Protein AF-A0A956N4V5-F1 (afdb_monomer_lite)

pLDDT: mean 90.21, std 7.11, range [65.0, 98.06]

Sequence (86 aa):
MADVTRRIGLSLGADICWPIAFEEILGRLDLKIPVDGDTVQFAVERVSIEPFDLRSGPRYDVVIDRLTHWYHLSREWIKKSVAMDG

Structure (mmCIF, N/CA/C/O backbone):
data_AF-A0A956N4V5-F1
#
_entry.id   AF-A0A956N4V5-F1
#
loop_
_atom_site.group_PDB
_atom_site.id
_atom_site.type_symbol
_atom_site.label_atom_id
_atom_site.label_alt_id
_atom_site.label_comp_id
_atom_site.label_asym_id
_atom_site.label_entity_id
_atom_site.label_seq_id
_atom_site.pdbx_PDB_ins_code
_atom_site.Cartn_x
_atom_site.Cartn_y
_atom_site.Cartn_z
_atom_site.occupancy
_atom_site.B_iso_or_equiv
_atom_site.auth_seq_id
_atom_site.auth_comp_id
_atom_site.auth_asym_id
_atom_site.auth_atom_id
_atom_site.pdbx_PDB_model_num
ATOM 1 N N . MET A 1 1 ? -19.553 6.965 13.615 1.00 75.38 1 MET A N 1
ATOM 2 C CA . MET A 1 1 ? -18.655 5.810 13.720 1.00 75.38 1 MET A CA 1
ATOM 3 C C . MET A 1 1 ? -18.812 5.009 12.452 1.00 75.38 1 MET A C 1
ATOM 5 O O . MET A 1 1 ? -19.719 4.191 12.351 1.00 75.38 1 MET A O 1
ATOM 9 N N . ALA A 1 2 ? -18.026 5.376 11.448 1.00 90.38 2 ALA A N 1
ATOM 10 C CA . ALA A 1 2 ? -17.961 4.665 10.184 1.00 90.38 2 ALA A CA 1
ATOM 11 C C . ALA A 1 2 ? -16.783 3.683 10.207 1.00 90.38 2 ALA A C 1
ATOM 13 O O . ALA A 1 2 ? -15.783 3.913 10.891 1.00 90.38 2 ALA A O 1
ATOM 14 N N . ASP A 1 3 ? -16.907 2.602 9.442 1.00 95.06 3 ASP A N 1
ATOM 15 C CA . ASP A 1 3 ? -15.769 1.767 9.074 1.00 95.06 3 ASP A CA 1
ATOM 16 C C . ASP A 1 3 ? -15.115 2.381 7.831 1.00 95.06 3 ASP A C 1
ATOM 18 O O . ASP A 1 3 ? -15.737 2.476 6.770 1.00 95.06 3 ASP A O 1
ATOM 22 N N . VAL A 1 4 ? -13.869 2.837 7.970 1.00 97.12 4 VAL A N 1
ATOM 23 C CA . VAL A 1 4 ? -13.113 3.507 6.905 1.00 97.12 4 VAL A CA 1
ATOM 24 C C . VAL A 1 4 ? -11.948 2.624 6.484 1.00 97.12 4 VAL A C 1
ATOM 26 O O . VAL A 1 4 ? -11.077 2.303 7.289 1.00 97.12 4 VAL A O 1
ATOM 29 N N . THR A 1 5 ? -11.886 2.267 5.203 1.00 97.31 5 THR A N 1
ATOM 30 C CA . THR A 1 5 ? -10.747 1.527 4.646 1.00 97.31 5 THR A CA 1
ATOM 31 C C . THR A 1 5 ? -9.752 2.483 4.000 1.00 97.31 5 THR A C 1
ATOM 33 O O . THR A 1 5 ? -10.078 3.155 3.023 1.00 97.31 5 THR A O 1
ATOM 36 N N . ARG A 1 6 ? -8.521 2.505 4.514 1.00 96.69 6 ARG A N 1
ATOM 37 C CA . ARG A 1 6 ? -7.383 3.226 3.929 1.00 96.69 6 ARG A CA 1
ATOM 38 C C . ARG A 1 6 ? -6.573 2.298 3.033 1.00 96.69 6 ARG A C 1
ATOM 40 O O . ARG A 1 6 ? -6.342 1.140 3.379 1.00 96.69 6 ARG A O 1
ATOM 47 N N . ARG A 1 7 ? -6.150 2.790 1.872 1.00 97.44 7 ARG A N 1
ATOM 48 C CA . ARG A 1 7 ? -5.463 2.012 0.836 1.00 97.44 7 ARG A CA 1
ATOM 49 C C . ARG A 1 7 ? -3.968 2.310 0.819 1.00 97.44 7 ARG A C 1
ATOM 51 O O . ARG A 1 7 ? -3.563 3.454 0.617 1.00 97.44 7 ARG A O 1
ATOM 58 N N . ILE A 1 8 ? -3.160 1.264 0.964 1.00 97.25 8 ILE A N 1
ATOM 59 C CA . ILE A 1 8 ? -1.698 1.304 0.896 1.00 97.25 8 ILE A CA 1
ATOM 60 C C . ILE A 1 8 ? -1.242 0.688 -0.431 1.00 97.25 8 ILE A C 1
ATOM 62 O O . ILE A 1 8 ? -1.489 -0.488 -0.696 1.00 97.25 8 ILE A O 1
ATOM 66 N N . GLY A 1 9 ? -0.552 1.473 -1.257 1.00 95.69 9 GLY A N 1
ATOM 67 C CA . GLY A 1 9 ? 0.041 1.007 -2.510 1.00 95.69 9 GLY A CA 1
ATOM 68 C C . GLY A 1 9 ? 1.497 0.578 -2.333 1.00 95.69 9 GLY A C 1
ATOM 69 O O . GLY A 1 9 ? 2.309 1.330 -1.795 1.00 95.69 9 GLY A O 1
ATOM 70 N N . LEU A 1 10 ? 1.861 -0.607 -2.826 1.00 94.75 10 LEU A N 1
ATOM 71 C CA . LEU A 1 10 ? 3.234 -1.121 -2.803 1.00 94.75 10 LEU A CA 1
ATOM 72 C C . LEU A 1 10 ? 3.917 -0.948 -4.170 1.00 94.75 10 LEU A C 1
ATOM 74 O O . LEU A 1 10 ? 3.742 -1.759 -5.084 1.00 94.75 10 LEU A O 1
ATOM 78 N N . SER A 1 11 ? 4.728 0.104 -4.305 1.00 91.19 11 SER A N 1
ATOM 79 C CA . SER A 1 11 ? 5.554 0.401 -5.485 1.00 91.19 11 SER A CA 1
ATOM 80 C C . SER A 1 11 ? 6.987 -0.100 -5.255 1.00 91.19 11 SER A C 1
ATOM 82 O O . SER A 1 11 ? 7.922 0.655 -4.984 1.00 91.19 11 SER A O 1
ATOM 84 N N . LEU A 1 12 ? 7.162 -1.426 -5.302 1.00 90.00 12 LEU A N 1
ATOM 85 C CA . LEU A 1 12 ? 8.405 -2.105 -4.884 1.00 90.00 12 LEU A CA 1
ATOM 86 C C . LEU A 1 12 ? 9.247 -2.654 -6.050 1.00 90.00 12 LEU A C 1
ATOM 88 O O . LEU A 1 12 ? 10.058 -3.562 -5.888 1.00 90.00 12 LEU A O 1
ATOM 92 N N . GLY A 1 13 ? 9.076 -2.098 -7.248 1.00 84.88 13 GLY A N 1
ATOM 93 C CA . GLY A 1 13 ? 9.855 -2.489 -8.421 1.00 84.88 13 GLY A CA 1
ATOM 94 C C . GLY A 1 13 ? 9.628 -3.945 -8.841 1.00 84.88 13 GLY A C 1
ATOM 95 O O . GLY A 1 13 ? 8.485 -4.385 -8.955 1.00 84.88 13 GLY A O 1
ATOM 96 N N . ALA A 1 14 ? 10.715 -4.689 -9.065 1.00 85.38 14 ALA A N 1
ATOM 97 C CA . ALA A 1 14 ? 10.687 -6.103 -9.456 1.00 85.38 14 ALA A CA 1
ATOM 98 C C . ALA A 1 14 ? 10.641 -7.090 -8.267 1.00 85.38 14 ALA A C 1
ATOM 100 O O . ALA A 1 14 ? 10.612 -8.299 -8.485 1.00 85.38 14 ALA A O 1
ATOM 101 N N . ASP A 1 15 ? 10.623 -6.615 -7.015 1.00 86.88 15 ASP A N 1
ATOM 102 C CA . ASP A 1 15 ? 10.602 -7.503 -5.846 1.00 86.88 15 ASP A CA 1
ATOM 103 C C . ASP A 1 15 ? 9.284 -8.269 -5.743 1.00 86.88 15 ASP A C 1
ATOM 105 O O . ASP A 1 15 ? 8.213 -7.675 -5.818 1.00 86.88 15 ASP A O 1
ATOM 109 N N . ILE A 1 16 ? 9.336 -9.577 -5.505 1.00 88.00 16 ILE A N 1
ATOM 110 C CA . ILE A 1 16 ? 8.128 -10.404 -5.342 1.00 88.00 16 ILE A CA 1
ATOM 111 C C . ILE A 1 16 ? 7.842 -10.678 -3.863 1.00 88.00 16 ILE A C 1
ATOM 113 O O . ILE A 1 16 ? 6.696 -10.605 -3.434 1.00 88.00 16 ILE A O 1
ATOM 117 N N . CYS A 1 17 ? 8.879 -10.939 -3.066 1.00 94.38 17 CYS A N 1
ATOM 118 C CA . CYS A 1 17 ? 8.723 -11.349 -1.672 1.00 94.38 17 CYS A CA 1
ATOM 119 C C . CYS A 1 17 ? 8.187 -10.239 -0.758 1.00 94.38 17 CYS A C 1
ATOM 121 O O . CYS A 1 17 ? 7.386 -10.526 0.124 1.00 94.38 17 CYS A O 1
ATOM 123 N N . TRP A 1 18 ? 8.594 -8.984 -0.968 1.00 94.25 18 TRP A N 1
ATOM 124 C CA . TRP A 1 18 ? 8.186 -7.869 -0.109 1.00 94.25 18 TRP A CA 1
ATOM 125 C C . TRP A 1 18 ? 6.696 -7.528 -0.222 1.00 94.25 18 TRP A C 1
ATOM 127 O O . TRP A 1 18 ? 6.060 -7.423 0.825 1.00 94.25 18 TRP A O 1
ATOM 137 N N . PRO A 1 19 ? 6.102 -7.407 -1.431 1.00 95.12 19 PRO A N 1
ATOM 138 C CA . PRO A 1 19 ? 4.658 -7.228 -1.552 1.00 95.12 19 PRO A CA 1
ATOM 139 C C . PRO A 1 19 ? 3.854 -8.327 -0.869 1.00 95.12 19 PRO A C 1
ATOM 141 O O . PRO A 1 19 ? 3.013 -8.017 -0.034 1.00 95.12 19 PRO A O 1
ATOM 144 N N . ILE A 1 20 ? 4.201 -9.591 -1.128 1.00 96.12 20 ILE A N 1
ATOM 145 C CA . ILE A 1 20 ? 3.528 -10.743 -0.514 1.00 96.12 20 ILE A CA 1
ATOM 146 C C . ILE A 1 20 ? 3.648 -10.682 1.011 1.00 96.12 20 ILE A C 1
ATOM 148 O O . ILE A 1 20 ? 2.667 -10.876 1.716 1.00 96.12 20 ILE A O 1
ATOM 152 N N . ALA A 1 21 ? 4.838 -10.378 1.537 1.00 96.56 21 ALA A N 1
ATOM 153 C CA . ALA A 1 21 ? 5.041 -10.278 2.976 1.00 96.56 21 ALA A CA 1
ATOM 154 C C . ALA A 1 21 ? 4.158 -9.193 3.611 1.00 96.56 21 ALA A C 1
ATOM 156 O O . ALA A 1 21 ? 3.543 -9.448 4.642 1.00 96.56 21 ALA A O 1
ATOM 157 N N . PHE A 1 22 ? 4.072 -8.001 3.016 1.00 96.56 22 PHE A N 1
ATOM 158 C CA . PHE A 1 22 ? 3.234 -6.928 3.558 1.00 96.56 22 PHE A CA 1
ATOM 159 C C . PHE A 1 22 ? 1.737 -7.222 3.431 1.00 96.56 22 PHE A C 1
ATOM 161 O O . PHE A 1 22 ? 1.000 -6.956 4.381 1.00 96.56 22 PHE A O 1
ATOM 168 N N . GLU A 1 23 ? 1.306 -7.802 2.309 1.00 96.81 23 GLU A N 1
ATOM 169 C CA . GLU A 1 23 ? -0.074 -8.252 2.099 1.00 96.81 23 GLU A CA 1
ATOM 170 C C . GLU A 1 23 ? -0.479 -9.299 3.149 1.00 96.81 23 GLU A C 1
ATOM 172 O O . GLU A 1 23 ? -1.486 -9.129 3.835 1.00 96.81 23 GLU A O 1
ATOM 177 N N . GLU A 1 24 ? 0.357 -10.316 3.373 1.00 97.75 24 GLU A N 1
ATOM 178 C CA . GLU A 1 24 ? 0.114 -11.361 4.374 1.00 97.75 24 GLU A CA 1
ATOM 179 C C . GLU A 1 24 ? 0.154 -10.834 5.813 1.00 97.75 24 GLU A C 1
ATOM 181 O O . GLU A 1 24 ? -0.678 -11.218 6.637 1.00 97.75 24 GLU A O 1
ATOM 186 N N . ILE A 1 25 ? 1.106 -9.954 6.147 1.00 96.62 25 ILE A N 1
ATOM 187 C CA . ILE A 1 25 ? 1.202 -9.369 7.493 1.00 96.62 25 ILE A CA 1
ATOM 188 C C . ILE A 1 25 ? -0.066 -8.575 7.809 1.00 96.62 25 ILE A C 1
ATOM 190 O O . ILE A 1 25 ? -0.670 -8.797 8.858 1.00 96.62 25 ILE A O 1
ATOM 194 N N . LEU A 1 26 ? -0.490 -7.673 6.920 1.00 96.19 26 LEU A N 1
ATOM 195 C CA . LEU A 1 26 ? -1.681 -6.857 7.163 1.00 96.19 26 LEU A CA 1
ATOM 196 C C . LEU A 1 26 ? -2.964 -7.690 7.133 1.00 96.19 26 LEU A C 1
ATOM 198 O O . LEU A 1 26 ? -3.820 -7.490 7.994 1.00 96.19 26 LEU A O 1
ATOM 202 N N . GLY A 1 27 ? -3.066 -8.662 6.223 1.00 96.56 27 GLY A N 1
ATOM 203 C CA . GLY A 1 27 ? -4.199 -9.585 6.173 1.00 96.56 27 GLY A CA 1
ATOM 204 C C . GLY A 1 27 ? -4.344 -10.414 7.453 1.00 96.56 27 GLY A C 1
ATOM 205 O O . GLY A 1 27 ? -5.453 -10.608 7.939 1.00 96.56 27 GLY A O 1
ATOM 206 N N . ARG A 1 28 ? -3.229 -10.857 8.048 1.00 97.81 28 ARG A N 1
ATOM 207 C CA . ARG A 1 28 ? -3.232 -11.602 9.319 1.00 97.81 28 ARG A CA 1
ATOM 208 C C . ARG A 1 28 ? -3.531 -10.743 10.539 1.00 97.81 28 ARG A C 1
ATOM 210 O O . ARG A 1 28 ? -4.095 -11.254 11.502 1.00 97.81 28 ARG A O 1
ATOM 217 N N . LEU A 1 29 ? -3.094 -9.487 10.534 1.00 97.50 29 LEU A N 1
ATOM 218 C CA . LEU A 1 29 ? -3.317 -8.584 11.660 1.00 97.50 29 LEU A CA 1
ATOM 219 C C . LEU A 1 29 ? -4.779 -8.129 11.768 1.00 97.50 29 LEU A C 1
ATOM 221 O O . LEU A 1 29 ? -5.196 -7.828 12.882 1.00 97.50 29 LEU A O 1
ATOM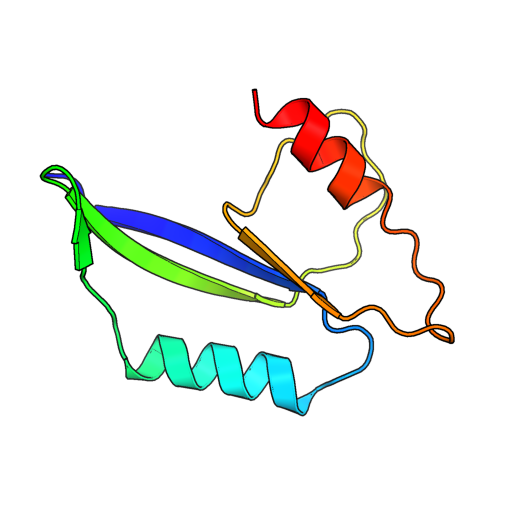 225 N N . ASP A 1 30 ? -5.522 -8.066 10.650 1.00 96.38 30 ASP A N 1
ATOM 226 C CA . ASP A 1 30 ? -6.935 -7.630 10.582 1.00 96.38 30 ASP A CA 1
ATOM 227 C C . ASP A 1 30 ? -7.203 -6.385 11.453 1.00 96.38 30 ASP A C 1
ATOM 229 O O . ASP A 1 30 ? -8.057 -6.363 12.344 1.00 96.38 30 ASP A O 1
ATOM 233 N N . LEU A 1 31 ? -6.370 -5.355 11.263 1.00 96.50 31 LEU A N 1
ATOM 234 C CA . LEU A 1 31 ? -6.345 -4.188 12.143 1.00 96.50 31 LEU A CA 1
ATOM 235 C C . LEU A 1 31 ? -7.655 -3.398 12.056 1.00 96.50 31 LEU A C 1
ATOM 237 O O . LEU A 1 31 ? -8.082 -2.994 10.975 1.00 96.50 31 LEU A O 1
ATOM 241 N N . LYS A 1 32 ? -8.224 -3.098 13.226 1.00 97.12 32 LYS A N 1
ATOM 242 C CA . LYS A 1 32 ? -9.396 -2.232 13.413 1.00 97.12 32 LYS A CA 1
ATOM 243 C C . LYS A 1 32 ? -9.042 -1.158 14.430 1.00 97.12 32 LYS A C 1
ATOM 245 O O . LYS A 1 32 ? -9.166 -1.367 15.635 1.00 97.12 32 LYS A O 1
ATOM 250 N N . ILE A 1 33 ? -8.502 -0.047 13.940 1.00 97.12 33 ILE A N 1
ATOM 251 C CA . ILE A 1 33 ? -7.898 0.988 14.782 1.00 97.12 33 ILE A CA 1
ATOM 252 C C . ILE A 1 33 ? -8.907 2.121 14.999 1.00 97.12 33 ILE A C 1
ATOM 254 O O . ILE A 1 33 ? -9.331 2.729 14.017 1.00 97.12 33 ILE A O 1
ATOM 258 N N . PRO A 1 34 ? -9.287 2.445 16.247 1.00 97.38 34 PRO A N 1
ATOM 259 C CA . PRO A 1 34 ? -10.145 3.592 16.512 1.00 97.38 34 PRO A CA 1
ATOM 260 C C . PRO A 1 34 ? -9.369 4.900 16.295 1.00 97.38 34 PRO A C 1
ATOM 262 O O . PRO A 1 34 ? -8.338 5.122 16.931 1.00 97.38 34 PRO A O 1
ATOM 265 N N . VAL A 1 35 ? -9.870 5.771 15.417 1.00 96.56 35 VAL A N 1
ATOM 266 C CA . VAL A 1 35 ? -9.285 7.087 15.105 1.00 96.56 35 VAL A CA 1
ATOM 267 C C . VAL A 1 35 ? -10.416 8.099 14.953 1.00 96.56 35 VAL A C 1
ATOM 269 O O . VAL A 1 35 ? -11.314 7.889 14.147 1.00 96.56 35 VAL A O 1
ATOM 272 N N . ASP A 1 36 ? -10.399 9.173 15.747 1.00 94.88 36 ASP A N 1
ATOM 273 C CA . ASP A 1 36 ? -11.352 10.298 15.673 1.00 94.88 36 ASP A CA 1
ATOM 274 C C . ASP A 1 36 ? -12.845 9.906 15.611 1.00 94.88 36 ASP A C 1
ATOM 276 O O . ASP A 1 36 ? -13.675 10.587 15.014 1.00 94.88 36 ASP A O 1
ATOM 280 N N . GLY A 1 37 ? -13.211 8.804 16.276 1.00 95.25 37 GLY A 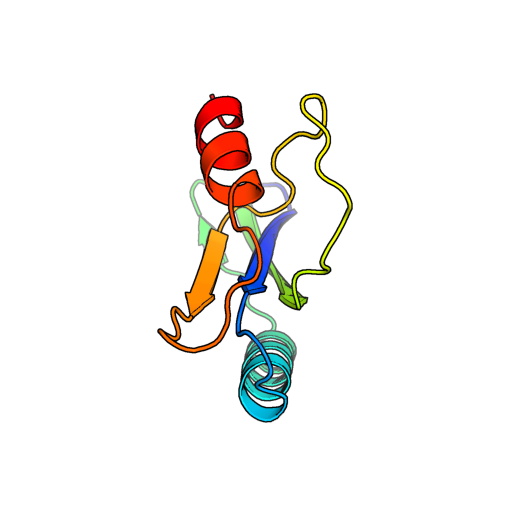N 1
ATOM 281 C CA . GLY A 1 37 ? -14.589 8.303 16.325 1.00 95.25 37 GLY A CA 1
ATOM 282 C C . GLY A 1 37 ? -14.982 7.369 15.176 1.00 95.25 37 GLY A C 1
ATOM 283 O O . GLY A 1 37 ? -16.121 6.893 15.166 1.00 95.25 37 GLY A O 1
ATOM 284 N N . ASP A 1 38 ? -14.056 7.063 14.269 1.00 96.62 38 ASP A N 1
ATOM 285 C CA . ASP A 1 38 ? -14.174 6.042 13.229 1.00 96.62 38 ASP A CA 1
ATOM 286 C C . ASP A 1 38 ? -13.319 4.811 13.547 1.00 96.62 38 ASP A C 1
ATOM 288 O O . ASP A 1 38 ? -12.414 4.846 14.384 1.00 96.62 38 ASP A O 1
ATOM 292 N N . THR A 1 39 ? -13.620 3.701 12.872 1.00 98.06 39 THR A N 1
ATOM 293 C CA . THR A 1 39 ? -12.776 2.503 12.879 1.00 98.06 39 THR A CA 1
ATOM 294 C C . THR A 1 39 ? -12.040 2.423 11.551 1.00 98.06 39 THR A C 1
ATOM 296 O O . THR A 1 39 ? -12.646 2.242 10.498 1.00 98.06 39 THR A O 1
ATOM 299 N N . VAL A 1 40 ? -10.720 2.566 11.595 1.00 97.56 40 VAL A N 1
ATOM 300 C CA . VAL A 1 40 ? -9.856 2.527 10.418 1.00 97.56 40 VAL A CA 1
ATOM 301 C C . VAL A 1 40 ? -9.325 1.115 10.205 1.00 97.56 40 VAL A C 1
ATOM 303 O O . VAL A 1 40 ? -8.756 0.501 11.109 1.00 97.56 40 VAL A O 1
ATOM 306 N N . GLN A 1 41 ? -9.495 0.629 8.981 1.00 97.75 41 GLN A N 1
ATOM 307 C CA . GLN A 1 41 ? -8.965 -0.632 8.472 1.00 97.75 41 GLN A CA 1
ATOM 308 C C . GLN A 1 41 ? -8.076 -0.363 7.257 1.00 97.75 41 GLN A C 1
ATOM 310 O O . GLN A 1 41 ? -8.114 0.726 6.677 1.00 97.75 41 GLN A O 1
ATOM 315 N N . PHE A 1 42 ? -7.296 -1.359 6.840 1.00 97.69 42 PHE A N 1
ATOM 316 C CA . PHE A 1 42 ? -6.333 -1.198 5.753 1.00 97.69 42 PHE A CA 1
ATOM 317 C C . PHE A 1 42 ? -6.550 -2.218 4.642 1.00 97.69 42 PHE A C 1
ATOM 319 O O . PHE A 1 42 ? -6.682 -3.411 4.897 1.00 97.69 42 PHE A O 1
ATOM 326 N N . ALA A 1 43 ? -6.515 -1.736 3.404 1.00 97.38 43 ALA A N 1
ATOM 327 C CA . ALA A 1 43 ? -6.329 -2.557 2.218 1.00 97.38 43 ALA A CA 1
ATOM 328 C C . ALA A 1 43 ? -4.933 -2.279 1.659 1.00 97.38 43 ALA A C 1
ATOM 330 O O . ALA A 1 43 ? -4.530 -1.124 1.527 1.00 97.38 43 ALA A O 1
ATOM 331 N N . VAL A 1 44 ? -4.193 -3.331 1.333 1.00 97.69 44 VAL A N 1
ATOM 332 C CA . VAL A 1 44 ? -2.835 -3.237 0.796 1.00 97.69 44 VAL A CA 1
ATOM 333 C C . VAL A 1 44 ? -2.753 -4.030 -0.497 1.00 97.69 44 VAL A C 1
ATOM 335 O O . VAL A 1 44 ? -3.302 -5.124 -0.588 1.00 97.69 44 VAL A O 1
ATOM 338 N N . GLU A 1 45 ? -2.101 -3.463 -1.505 1.00 95.88 45 GLU A N 1
ATOM 339 C CA . GLU A 1 45 ? -1.905 -4.140 -2.785 1.00 95.88 45 GLU A CA 1
ATOM 340 C C . GLU A 1 45 ? -0.655 -3.631 -3.503 1.00 95.88 45 GLU A C 1
ATOM 342 O O . GLU A 1 45 ? -0.205 -2.491 -3.324 1.00 95.88 45 GLU A O 1
ATOM 347 N N . ARG A 1 46 ? -0.120 -4.465 -4.392 1.00 93.75 46 ARG A N 1
ATOM 348 C CA . ARG A 1 46 ? 0.887 -4.041 -5.362 1.00 93.75 46 ARG A CA 1
ATOM 349 C C . ARG A 1 46 ? 0.335 -2.998 -6.336 1.00 93.75 46 ARG A C 1
ATOM 351 O O . ARG A 1 46 ? -0.691 -3.205 -6.981 1.00 93.75 46 ARG A O 1
ATOM 358 N N . VAL A 1 47 ? 1.075 -1.902 -6.508 1.00 91.06 47 VAL A N 1
ATOM 359 C CA . VAL A 1 47 ? 0.729 -0.887 -7.509 1.00 91.06 47 VAL A CA 1
ATOM 360 C C . VAL A 1 47 ? 0.921 -1.465 -8.908 1.00 91.06 47 VAL A C 1
ATOM 362 O O . VAL A 1 47 ? 1.989 -1.985 -9.242 1.00 91.06 47 VAL A O 1
ATOM 365 N N . SER A 1 48 ? -0.116 -1.340 -9.732 1.00 85.88 48 SER A N 1
ATOM 366 C CA . SER A 1 48 ? -0.057 -1.675 -11.153 1.00 85.88 48 SER A CA 1
ATOM 367 C C . SER A 1 48 ? 0.514 -0.512 -11.960 1.00 85.88 48 SER A C 1
ATOM 369 O O . SER A 1 48 ? 0.266 0.655 -11.661 1.00 85.88 48 SER A O 1
ATOM 371 N N . ILE A 1 49 ? 1.287 -0.830 -12.997 1.00 79.31 49 ILE A N 1
ATOM 372 C CA . ILE A 1 49 ? 1.786 0.176 -13.936 1.00 79.31 49 ILE A CA 1
ATOM 373 C C . ILE A 1 49 ? 0.679 0.431 -14.951 1.00 79.31 49 ILE A C 1
ATOM 375 O O . ILE A 1 49 ? 0.412 -0.404 -15.813 1.00 79.31 49 ILE A O 1
ATOM 379 N N . GLU A 1 50 ? 0.043 1.587 -14.836 1.00 80.62 50 GLU A N 1
ATOM 380 C CA . GLU A 1 50 ? -1.007 2.033 -15.746 1.00 80.62 50 GLU A CA 1
ATOM 381 C C . GLU A 1 50 ? -0.475 3.146 -16.665 1.00 80.62 50 GLU A C 1
ATOM 383 O O . GLU A 1 50 ? 0.452 3.875 -16.285 1.00 80.62 50 GLU A O 1
ATOM 388 N N . PRO A 1 51 ? -1.033 3.307 -17.879 1.00 85.25 51 PRO A N 1
ATOM 389 C CA . PRO A 1 51 ? -0.747 4.469 -18.711 1.00 85.25 51 PRO A CA 1
ATOM 390 C C . PRO A 1 51 ? -1.023 5.776 -17.960 1.00 85.25 51 PRO A C 1
ATOM 392 O O . PRO A 1 51 ? -1.981 5.886 -17.196 1.00 85.25 51 PRO A O 1
ATOM 395 N N . PHE A 1 52 ? -0.194 6.791 -18.193 1.00 85.56 52 PHE A N 1
ATOM 396 C CA . PHE A 1 52 ? -0.358 8.080 -17.531 1.00 85.56 52 PHE A CA 1
ATOM 397 C C . PHE A 1 52 ? -1.632 8.799 -18.011 1.00 85.56 52 PHE A C 1
ATOM 399 O O . PHE A 1 52 ? -1.738 9.159 -19.181 1.00 85.56 52 PHE A O 1
ATOM 406 N N . ASP A 1 53 ? -2.569 9.054 -17.092 1.00 87.25 53 ASP A N 1
ATOM 407 C CA . ASP A 1 53 ? -3.753 9.898 -17.311 1.00 87.25 53 ASP A CA 1
ATOM 408 C C . ASP A 1 53 ? -3.730 11.104 -16.359 1.00 87.25 53 ASP A C 1
ATOM 410 O O . ASP A 1 53 ? -3.625 10.950 -15.139 1.00 87.25 53 ASP A O 1
ATOM 414 N N . LEU A 1 54 ? -3.836 12.313 -16.914 1.00 86.12 54 LEU A N 1
ATOM 415 C CA . LEU A 1 54 ? -3.884 13.569 -16.158 1.00 86.12 54 LEU A CA 1
ATOM 416 C C . LEU A 1 54 ? -5.149 13.709 -15.303 1.00 86.12 54 LEU A C 1
ATOM 418 O O . LEU A 1 54 ? -5.127 14.426 -14.308 1.00 86.12 54 LEU A O 1
ATOM 422 N N . ARG A 1 55 ? -6.246 13.048 -15.682 1.00 86.50 55 ARG A N 1
ATOM 423 C CA . ARG A 1 55 ? -7.549 13.172 -15.009 1.00 86.50 55 ARG A CA 1
ATOM 424 C C . ARG A 1 55 ? -7.773 12.116 -13.931 1.00 86.50 55 ARG A C 1
ATOM 426 O O . ARG A 1 55 ? -8.757 12.204 -13.203 1.00 86.50 55 ARG A O 1
ATOM 433 N N . SER A 1 56 ? -6.905 11.110 -13.829 1.00 84.19 56 SER A N 1
ATOM 434 C CA . SER A 1 56 ? -7.042 10.084 -12.794 1.00 84.19 56 SER A CA 1
ATOM 435 C C . SER A 1 56 ? -6.694 10.675 -11.421 1.00 84.19 56 SER A C 1
ATOM 437 O O . SER A 1 56 ? -5.581 11.185 -11.242 1.00 84.19 56 SER A O 1
ATOM 439 N N . GLY A 1 57 ? -7.609 10.566 -10.458 1.00 83.75 57 GLY A N 1
ATOM 440 C CA . GLY A 1 57 ? -7.384 10.986 -9.071 1.00 83.75 57 GLY A CA 1
ATOM 441 C C . GLY A 1 57 ? -6.472 10.039 -8.272 1.00 83.75 57 GLY A C 1
ATOM 442 O O . GLY A 1 57 ? -6.090 8.974 -8.772 1.00 83.75 57 GLY A O 1
ATOM 443 N N . PRO A 1 58 ? -6.104 10.409 -7.032 1.00 87.06 58 PRO A N 1
ATOM 444 C CA . PRO A 1 58 ? -5.326 9.550 -6.143 1.00 87.06 58 PRO A CA 1
ATOM 445 C C . PRO A 1 58 ? -6.128 8.301 -5.735 1.00 87.06 58 PRO A C 1
ATOM 447 O O . PRO A 1 58 ? -7.266 8.384 -5.277 1.00 87.06 58 PRO A O 1
ATOM 450 N N . ARG A 1 59 ? -5.534 7.114 -5.922 1.00 90.44 59 ARG A N 1
ATOM 451 C CA . ARG A 1 59 ? -6.130 5.827 -5.510 1.00 90.44 59 ARG A CA 1
ATOM 452 C C . ARG A 1 59 ? -5.751 5.450 -4.079 1.00 90.44 59 ARG A C 1
ATOM 454 O O . ARG A 1 59 ? -6.574 4.877 -3.367 1.00 90.44 59 ARG A O 1
ATOM 461 N N . TYR A 1 60 ? -4.516 5.735 -3.687 1.00 94.19 60 TYR A N 1
ATOM 462 C CA . TYR A 1 60 ? -3.916 5.296 -2.432 1.00 94.19 60 TYR A CA 1
ATOM 463 C C . TYR A 1 60 ? -3.798 6.463 -1.463 1.00 94.19 60 TYR A C 1
ATOM 465 O O . TYR A 1 60 ? -3.377 7.538 -1.876 1.00 94.19 60 TYR A O 1
ATOM 473 N N . ASP A 1 61 ? -4.107 6.221 -0.190 1.00 94.38 61 ASP A N 1
ATOM 474 C CA . ASP A 1 61 ? -3.862 7.181 0.889 1.00 94.38 61 ASP A CA 1
ATOM 475 C C . ASP A 1 61 ? -2.362 7.239 1.234 1.00 94.38 61 ASP A C 1
ATOM 477 O O . ASP A 1 61 ? -1.844 8.272 1.643 1.00 94.38 61 ASP A O 1
ATOM 481 N N . VAL A 1 62 ? -1.644 6.119 1.065 1.00 94.06 62 VAL A N 1
ATOM 482 C CA . VAL A 1 62 ? -0.192 6.020 1.278 1.00 94.06 62 VAL A CA 1
ATOM 483 C C . VAL A 1 62 ? 0.427 5.104 0.227 1.00 94.06 62 VAL A C 1
ATOM 485 O O . VAL A 1 62 ? -0.131 4.061 -0.110 1.00 94.06 62 VAL A O 1
ATOM 488 N N . VAL A 1 63 ? 1.619 5.451 -0.261 1.00 93.25 63 VAL A N 1
ATOM 489 C CA . VAL A 1 63 ? 2.406 4.599 -1.164 1.00 93.25 63 VAL A CA 1
ATOM 490 C C . VAL A 1 63 ? 3.773 4.327 -0.549 1.00 93.25 63 VAL A C 1
ATOM 492 O O . VAL A 1 63 ? 4.510 5.255 -0.221 1.00 93.25 63 VAL A O 1
ATOM 495 N N . ILE A 1 64 ? 4.132 3.048 -0.427 1.00 92.88 64 ILE A N 1
ATOM 496 C CA . ILE A 1 64 ? 5.489 2.622 -0.078 1.00 92.88 64 ILE A CA 1
ATOM 497 C C . ILE A 1 64 ? 6.256 2.435 -1.382 1.00 92.88 64 ILE A C 1
ATOM 499 O O . ILE A 1 64 ? 6.002 1.500 -2.144 1.00 92.88 64 ILE A O 1
ATOM 503 N N . ASP A 1 65 ? 7.189 3.344 -1.635 1.00 89.38 65 ASP A N 1
ATOM 504 C CA . ASP A 1 65 ? 7.928 3.419 -2.887 1.00 89.38 65 ASP A CA 1
ATOM 505 C C . ASP A 1 65 ? 9.401 3.043 -2.678 1.00 89.38 65 ASP A C 1
ATOM 507 O O . ASP A 1 65 ? 10.150 3.739 -1.990 1.00 89.38 65 ASP A O 1
ATOM 511 N N . ARG A 1 66 ? 9.844 1.929 -3.276 1.00 87.25 66 ARG A N 1
ATOM 512 C CA . ARG A 1 66 ? 11.259 1.532 -3.268 1.00 87.25 66 ARG A CA 1
ATOM 513 C C . ARG A 1 66 ? 11.954 2.11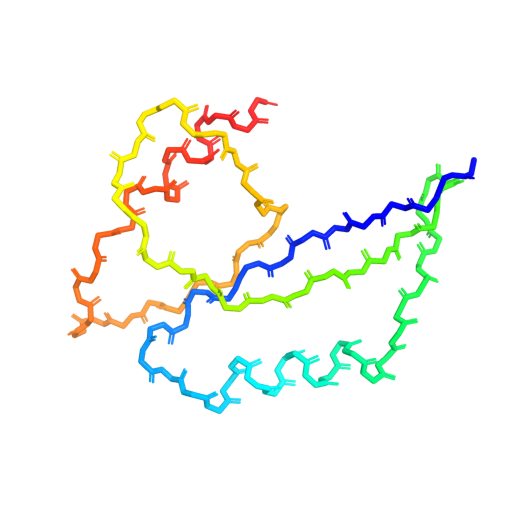0 -4.492 1.00 87.25 66 ARG A C 1
ATOM 515 O O . ARG A 1 66 ? 11.686 1.713 -5.632 1.00 87.25 66 ARG A O 1
ATOM 522 N N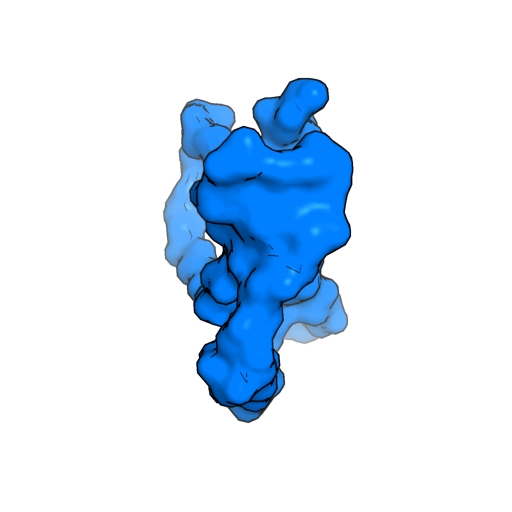 . LEU A 1 67 ? 12.896 3.016 -4.256 1.00 81.31 67 LEU A N 1
ATOM 523 C CA . LEU A 1 67 ? 13.756 3.572 -5.295 1.00 81.31 67 LEU A CA 1
ATOM 524 C C . LEU A 1 67 ? 14.948 2.643 -5.535 1.00 81.31 67 LEU A C 1
ATOM 526 O O . LEU A 1 67 ? 15.680 2.278 -4.616 1.00 81.31 67 LEU A O 1
ATOM 530 N N . THR A 1 68 ? 15.145 2.252 -6.789 1.00 79.94 68 THR A N 1
ATOM 531 C CA . THR A 1 68 ? 16.328 1.509 -7.232 1.00 79.94 68 THR A CA 1
ATOM 532 C C . THR A 1 68 ? 16.928 2.234 -8.426 1.00 79.94 68 THR A C 1
ATOM 534 O O . THR A 1 68 ? 16.224 2.576 -9.371 1.00 79.94 68 THR A O 1
ATOM 537 N N . HIS A 1 69 ? 18.237 2.493 -8.377 1.00 81.81 69 HIS A N 1
ATOM 538 C CA . HIS A 1 69 ? 18.935 3.289 -9.394 1.00 81.81 69 HIS A CA 1
ATOM 539 C C . HIS A 1 69 ? 18.921 2.647 -10.792 1.00 81.81 69 HIS A C 1
ATOM 541 O O . HIS A 1 69 ? 19.142 3.338 -11.778 1.00 81.81 69 HIS A O 1
ATOM 547 N N . TRP A 1 70 ? 18.667 1.339 -10.865 1.00 80.94 70 TRP A N 1
ATOM 548 C CA . TRP A 1 70 ? 18.668 0.536 -12.088 1.00 80.94 70 TRP A CA 1
ATOM 549 C C . TRP A 1 70 ? 17.263 0.252 -12.648 1.00 80.94 70 TRP A C 1
ATOM 551 O O . TRP A 1 70 ? 17.152 -0.368 -13.703 1.00 80.94 70 TRP A O 1
ATOM 561 N N . TYR A 1 71 ? 16.183 0.675 -11.973 1.00 78.06 71 TYR A N 1
ATOM 562 C CA . TYR A 1 71 ? 14.805 0.392 -12.398 1.00 78.06 71 TYR A CA 1
ATOM 563 C C . TYR A 1 71 ? 14.057 1.671 -12.801 1.00 78.06 71 TYR A C 1
ATOM 565 O O . TYR A 1 71 ? 13.467 2.368 -11.974 1.00 78.06 71 TYR A O 1
ATOM 573 N N . HIS A 1 72 ? 14.084 1.969 -14.101 1.00 73.88 72 HIS A N 1
ATOM 574 C CA . HIS A 1 72 ? 13.698 3.262 -14.681 1.00 73.88 72 HIS A CA 1
ATOM 575 C C . HIS A 1 72 ? 12.210 3.417 -15.037 1.00 73.88 72 HIS A C 1
ATOM 577 O O . HIS A 1 72 ? 11.877 4.122 -15.986 1.00 73.88 72 HIS A O 1
ATOM 583 N N . LEU A 1 73 ? 11.289 2.786 -14.305 1.00 74.44 73 LEU A N 1
ATOM 584 C CA . LEU A 1 73 ? 9.866 3.053 -14.535 1.00 74.44 73 LEU A CA 1
ATOM 585 C C . LEU A 1 73 ? 9.520 4.508 -14.202 1.00 74.44 73 LEU A C 1
ATOM 587 O O . LEU A 1 73 ? 9.877 5.004 -13.130 1.00 74.44 73 LEU A O 1
ATOM 591 N N . SER A 1 74 ? 8.781 5.167 -15.097 1.00 77.69 74 SER A N 1
ATOM 592 C CA . SER A 1 74 ? 8.285 6.526 -14.881 1.00 77.69 74 SER A CA 1
ATOM 593 C C . SER A 1 74 ? 7.334 6.574 -13.682 1.00 77.69 74 SER A C 1
ATOM 595 O O . SER A 1 74 ? 6.288 5.929 -13.666 1.00 77.69 74 SER A O 1
ATOM 597 N N . ARG A 1 75 ? 7.688 7.379 -12.674 1.00 82.38 75 ARG A N 1
ATOM 598 C CA . ARG A 1 75 ? 6.904 7.599 -11.439 1.00 82.38 75 ARG A CA 1
ATOM 599 C C . ARG A 1 75 ? 6.182 8.948 -11.435 1.00 82.38 75 ARG A C 1
ATOM 601 O O . ARG A 1 75 ? 5.840 9.480 -10.384 1.00 82.38 75 ARG A O 1
ATOM 608 N N . GLU A 1 76 ? 5.963 9.528 -12.613 1.00 86.06 76 GLU A N 1
ATOM 609 C CA . GLU A 1 76 ? 5.289 10.826 -12.768 1.00 86.06 76 GLU A CA 1
ATOM 610 C C . GLU A 1 76 ? 3.868 10.808 -12.199 1.00 86.06 76 GLU A C 1
ATOM 612 O O . GLU A 1 76 ? 3.386 11.827 -11.705 1.00 86.06 76 GLU A O 1
ATOM 617 N N . TRP A 1 77 ? 3.231 9.633 -12.179 1.00 86.81 77 TRP A N 1
ATOM 618 C CA . TRP A 1 77 ? 1.930 9.442 -11.552 1.00 86.81 77 TRP A CA 1
ATOM 619 C C . TRP A 1 77 ? 1.941 9.775 -10.054 1.00 86.81 77 TRP A C 1
ATOM 621 O O . TRP A 1 77 ? 0.963 10.348 -9.601 1.00 86.81 77 TRP A O 1
ATOM 631 N N . ILE A 1 78 ? 3.030 9.509 -9.311 1.00 86.94 78 ILE A N 1
ATOM 632 C CA . ILE A 1 78 ? 3.126 9.834 -7.875 1.00 86.94 78 ILE A CA 1
ATOM 633 C C . ILE A 1 78 ? 3.092 11.349 -7.695 1.00 86.94 78 ILE A C 1
ATOM 635 O O . ILE A 1 78 ? 2.304 11.867 -6.911 1.00 86.94 78 ILE A O 1
ATOM 639 N N . LYS A 1 79 ? 3.904 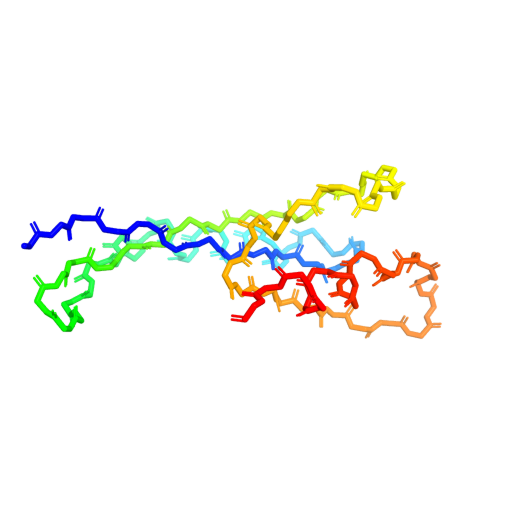12.076 -8.474 1.00 86.12 79 LYS A N 1
ATOM 640 C CA . LYS A 1 79 ? 3.940 13.546 -8.438 1.00 86.12 79 LYS A CA 1
ATOM 641 C C . LYS A 1 79 ? 2.577 14.140 -8.786 1.00 86.12 79 LYS A C 1
ATOM 643 O O . LYS A 1 79 ? 2.120 15.056 -8.113 1.00 86.12 79 LYS A O 1
ATOM 648 N N . LYS A 1 80 ? 1.928 13.593 -9.817 1.00 89.12 80 LYS A N 1
ATOM 649 C CA . LYS A 1 80 ? 0.567 13.974 -10.199 1.00 89.12 80 LYS A CA 1
ATOM 650 C C . LYS A 1 80 ? -0.420 13.695 -9.065 1.00 89.12 80 LYS A C 1
ATOM 652 O O . LYS A 1 80 ? -1.179 14.585 -8.724 1.00 89.12 80 LYS A O 1
ATOM 657 N N . SER A 1 81 ? -0.411 12.496 -8.481 1.00 88.62 81 SER A N 1
ATOM 658 C CA . SER A 1 81 ? -1.323 12.130 -7.394 1.00 88.62 81 SER A CA 1
ATOM 659 C C . SER A 1 81 ? -1.183 13.074 -6.206 1.00 88.62 81 SER A C 1
ATOM 661 O O . SER A 1 81 ? -2.200 13.556 -5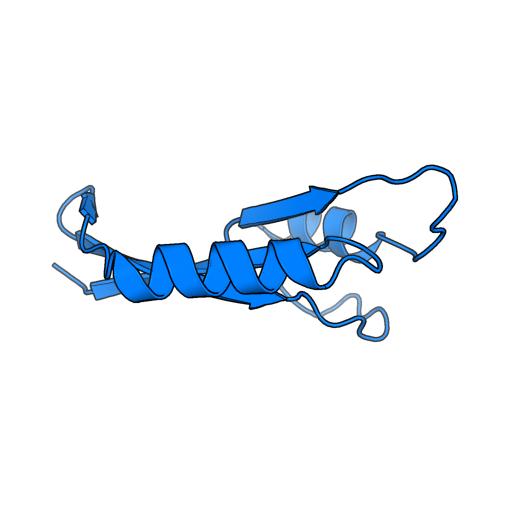.737 1.00 88.62 81 SER A O 1
ATOM 663 N N . VAL A 1 82 ? 0.045 13.427 -5.810 1.00 85.94 82 VAL A N 1
ATOM 664 C CA . VAL A 1 82 ? 0.292 14.423 -4.751 1.00 85.94 82 VAL A CA 1
ATOM 665 C C . VAL A 1 82 ? -0.264 15.800 -5.127 1.00 85.94 82 VAL A C 1
ATOM 667 O O . VAL A 1 82 ? -0.887 16.452 -4.302 1.00 85.94 82 VAL A O 1
ATOM 670 N N . ALA A 1 83 ? -0.082 16.245 -6.374 1.00 86.69 83 ALA A N 1
ATOM 671 C CA . ALA A 1 83 ? -0.629 17.526 -6.831 1.00 86.69 83 ALA A CA 1
ATOM 672 C C . ALA A 1 83 ? -2.171 17.547 -6.904 1.00 86.69 83 ALA A C 1
ATOM 674 O O . ALA A 1 83 ? -2.763 18.621 -6.858 1.00 86.69 83 ALA A O 1
ATOM 675 N N . MET A 1 84 ? -2.809 16.382 -7.039 1.00 86.69 84 MET A N 1
ATOM 676 C CA . MET A 1 84 ? -4.265 16.230 -7.147 1.00 86.69 84 MET A CA 1
ATOM 677 C C . MET A 1 84 ? -4.953 15.938 -5.803 1.00 86.69 84 MET A C 1
ATOM 679 O O . MET A 1 84 ? -6.181 15.916 -5.775 1.00 86.69 84 MET A O 1
ATOM 683 N N . ASP A 1 85 ? -4.198 15.682 -4.729 1.00 82.06 85 ASP A N 1
ATOM 684 C CA . ASP A 1 85 ? -4.724 15.223 -3.429 1.00 82.06 85 ASP A CA 1
ATOM 685 C C . ASP A 1 85 ? -5.408 16.328 -2.599 1.00 82.06 85 ASP A C 1
ATOM 687 O O . ASP A 1 85 ? -6.174 16.012 -1.698 1.00 82.06 85 ASP A O 1
ATOM 691 N N . GLY A 1 86 ? -5.233 17.606 -2.972 1.00 65.00 86 GLY A N 1
ATOM 692 C CA . GLY A 1 86 ? -6.004 18.743 -2.441 1.00 65.00 86 GLY A CA 1
ATOM 693 C C . GLY A 1 86 ? -5.648 19.156 -1.021 1.00 65.00 86 GLY A C 1
ATOM 694 O O . GLY A 1 86 ? -6.314 18.672 -0.083 1.00 65.00 86 GLY A O 1
#

Foldseek 3Di:
DEEAEAEEEEAPFPDDVVQVVVQVVLVVCQAFDDDPNYTYHYDYHYDDDDPDDLPDEAPHPYYDHDDDPPRDDDPVVVVSNVVRVD

Radius of gyration: 14.59 Å; chains: 1; bounding box: 38×30×35 Å

Secondary structure (DSSP, 8-state):
--EEEEEEEEE-TT-SHHHHHHHHHHHHH---EEETTEEEEEEEEEPP-----TTPPP--SEEEE---TT-----HHHHHHHHH--